Protein AF-E6VUB5-F1 (afdb_monomer)

Solvent-accessible surface area (backbone atoms only — not comparable to full-atom values): 6070 Å² total; per-residue (Å²): 105,63,70,61,14,60,69,63,74,47,58,49,70,58,50,49,31,36,76,72,63,78,34,78,81,52,71,70,54,55,54,42,45,31,68,71,66,68,34,42,64,52,24,74,76,71,74,45,76,59,69,78,74,80,87,64,53,74,66,55,45,51,53,54,51,52,53,74,72,48,56,69,73,58,40,50,52,50,54,56,51,51,54,57,58,73,69,52,78,75,84,72,77,92,75,79,90,130

InterPro domains:
  IPR010982 Lambda repressor-like, DNA-binding domain superfamily [G3DSA:1.10.260.40] (1-52)
  IPR010982 Lambda repressor-like, DNA-binding domain superfamily [SSF47413] (2-53)

Nearest PDB structures (foldseek):
  2eby-assembly1_B  TM=5.684E-01  e=7.256E-01  Escherichia coli
  5d4z-assembly6_Y  TM=4.713E-01  e=2.799E-01  Salmonella phage SPC32H
  2lyj-assembly1_A  TM=7.514E-01  e=2.425E+00  Enterococcus faecalis
  6b9r-assembly1_D  TM=8.410E-01  e=3.549E+00  Streptomyces albus
  6jq1-assembly1_A  TM=6.746E-01  e=2.276E+00  Deinococcus geothermalis DSM 11300

Secondary structure (DSSP, 8-state):
-HHHHHHTT--HHHHHHHHTTSSPPPHHHHHHHHHHH---HHHHHHS-SPPPPP---HHHHHHHHHHHHS-HHHHHHHHHHHHHHHTSPP--------

Foldseek 3Di:
DVVVCVLLVHDPVVVVCPVVVVDPQDPSNLVSCCVSQVADSCCVPPVDDDGRDDDDDPVRVVVVVCLVPDDPVVVVVVVVVVVVVVPDDDDPDPPDDD

Radius of gyration: 21.55 Å; Cα contacts (8 Å, |Δi|>4): 47; chains: 1; bounding box: 34×43×53 Å

Mean predicted aligned error: 9.88 Å

pLDDT: mean 87.66, std 12.51, range [39.38, 97.19]

Sequence (98 aa):
MAKVAQMLDEKESRVRSVVYGKQRVPEDFLIKFVQVFQVDANWLLLGVGEPPKPELTSVEAALLDNFRHCPTDEQDAIIKTSALLAQRPGKKNLKNAG

Organism: Pseudodesulfovibrio aespoeensis (strain ATCC 700646 / DSM 10631 / Aspo-2) (NCBI:txid643562)

Structure (mmCIF, N/CA/C/O backbone):
data_AF-E6VUB5-F1
#
_entry.id   AF-E6VUB5-F1
#
loop_
_atom_site.group_PDB
_atom_site.id
_atom_site.type_symbol
_atom_site.label_atom_id
_atom_site.label_alt_id
_atom_site.label_comp_id
_atom_site.label_asym_id
_a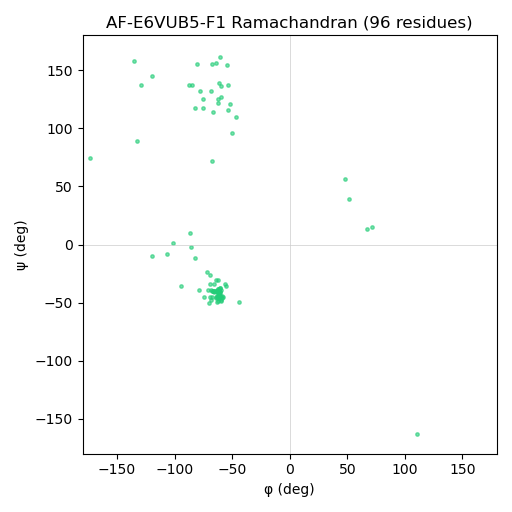tom_site.label_entity_id
_atom_site.label_seq_id
_atom_site.pdbx_PDB_ins_code
_atom_site.Cartn_x
_atom_site.Cartn_y
_atom_site.Cartn_z
_atom_site.occupancy
_atom_site.B_iso_or_equiv
_atom_site.auth_seq_id
_atom_site.auth_comp_id
_atom_site.auth_asym_id
_atom_site.auth_atom_id
_atom_site.pdbx_PDB_model_num
ATOM 1 N N . MET A 1 1 ? 12.479 8.600 -8.057 1.00 79.69 1 MET A N 1
ATOM 2 C CA . MET A 1 1 ? 12.097 7.762 -9.216 1.00 79.69 1 MET A CA 1
ATOM 3 C C . MET A 1 1 ? 13.075 6.613 -9.444 1.00 79.69 1 MET A C 1
ATOM 5 O O . MET A 1 1 ? 12.605 5.527 -9.741 1.00 79.69 1 MET A O 1
ATOM 9 N N . ALA A 1 2 ? 14.379 6.790 -9.194 1.00 86.75 2 ALA A N 1
ATOM 10 C CA . ALA A 1 2 ? 15.388 5.719 -9.246 1.00 86.75 2 ALA A CA 1
ATOM 11 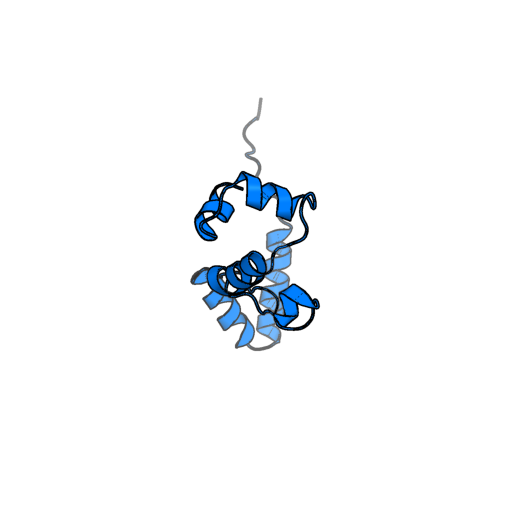C C . ALA A 1 2 ? 14.987 4.374 -8.593 1.00 86.75 2 ALA A C 1
ATOM 13 O O . ALA A 1 2 ? 15.072 3.347 -9.252 1.00 86.75 2 ALA A O 1
ATOM 14 N N . LYS A 1 3 ? 14.477 4.365 -7.348 1.00 90.31 3 LYS A N 1
ATOM 15 C CA . LYS A 1 3 ? 14.056 3.120 -6.665 1.00 90.31 3 LYS A CA 1
ATOM 16 C C . LYS A 1 3 ? 12.940 2.373 -7.411 1.00 90.31 3 LYS A C 1
ATOM 18 O O . LYS A 1 3 ? 13.015 1.167 -7.578 1.00 90.31 3 LYS A O 1
ATOM 23 N N . VAL A 1 4 ? 11.930 3.100 -7.895 1.00 88.50 4 VAL A N 1
ATOM 24 C CA . VAL A 1 4 ? 10.809 2.527 -8.664 1.00 88.50 4 VAL A CA 1
ATOM 25 C C . VAL A 1 4 ? 11.291 2.011 -10.019 1.00 88.50 4 VAL A C 1
ATOM 27 O O . VAL A 1 4 ? 10.893 0.936 -10.443 1.00 88.50 4 VAL A O 1
ATOM 30 N N . ALA A 1 5 ? 12.187 2.746 -10.679 1.00 92.81 5 ALA A N 1
ATOM 31 C CA . ALA A 1 5 ? 12.791 2.319 -11.936 1.00 92.81 5 ALA A CA 1
ATOM 32 C C . ALA A 1 5 ? 13.612 1.032 -11.775 1.00 92.81 5 ALA A C 1
ATOM 34 O O . ALA A 1 5 ? 13.492 0.132 -12.595 1.00 92.81 5 ALA A O 1
ATOM 35 N N . GLN A 1 6 ? 14.363 0.911 -10.679 1.00 93.75 6 GLN A N 1
ATOM 36 C CA . GLN A 1 6 ? 15.080 -0.314 -10.335 1.00 93.75 6 GLN A CA 1
ATOM 37 C C . GLN A 1 6 ? 14.126 -1.483 -10.055 1.00 93.75 6 GLN A C 1
ATOM 39 O O . GLN A 1 6 ? 14.345 -2.574 -10.564 1.00 93.75 6 GLN A O 1
ATOM 44 N N . MET A 1 7 ? 13.059 -1.261 -9.279 1.00 91.50 7 MET A N 1
ATOM 45 C CA . MET A 1 7 ? 12.057 -2.291 -8.967 1.00 91.50 7 MET A CA 1
ATOM 46 C C . MET A 1 7 ? 11.350 -2.825 -10.219 1.00 91.50 7 MET A C 1
ATOM 48 O O . MET A 1 7 ? 11.063 -4.012 -10.302 1.00 91.50 7 MET A O 1
ATOM 52 N N . LEU A 1 8 ? 11.081 -1.950 -11.190 1.00 91.88 8 LEU A N 1
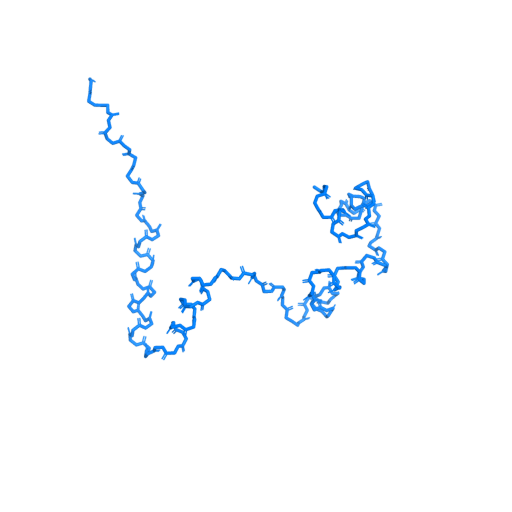ATOM 53 C CA . LEU A 1 8 ? 10.422 -2.300 -12.450 1.00 91.88 8 LEU A CA 1
ATOM 54 C C . LEU A 1 8 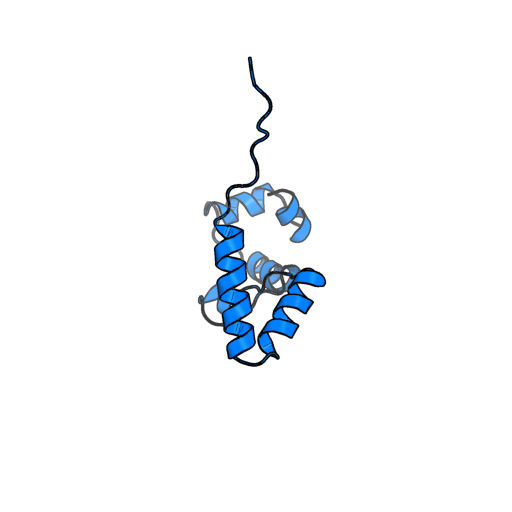? 11.389 -2.815 -13.528 1.00 91.88 8 LEU A C 1
ATOM 56 O O . LEU A 1 8 ? 10.933 -3.137 -14.626 1.00 91.88 8 LEU A O 1
ATOM 60 N N . ASP A 1 9 ? 12.696 -2.851 -13.249 1.00 93.25 9 ASP A N 1
ATOM 61 C CA . ASP A 1 9 ? 13.748 -3.096 -14.242 1.00 93.25 9 ASP A CA 1
ATOM 62 C C . ASP A 1 9 ? 13.559 -2.218 -15.499 1.00 93.25 9 ASP A C 1
ATOM 64 O O . ASP A 1 9 ? 13.346 -2.684 -16.620 1.00 93.25 9 ASP A O 1
ATOM 68 N N . GLU A 1 10 ? 13.504 -0.900 -15.285 1.00 94.06 10 GLU A N 1
ATOM 69 C CA . GLU A 1 10 ? 13.227 0.102 -16.315 1.00 94.06 10 GLU A CA 1
ATOM 70 C C . GLU A 1 10 ? 14.168 1.302 -16.247 1.00 94.06 10 GLU A C 1
ATOM 72 O O . GLU A 1 10 ? 14.716 1.668 -15.205 1.00 94.06 10 GLU A O 1
ATOM 77 N N . LYS A 1 11 ? 14.292 2.009 -17.376 1.00 94.62 11 LYS A N 1
ATOM 78 C CA . LYS A 1 11 ? 15.007 3.292 -17.408 1.00 94.62 11 LYS A CA 1
ATOM 79 C C . LYS A 1 11 ? 14.222 4.345 -16.629 1.00 94.62 11 LYS A C 1
ATOM 81 O O . LYS A 1 11 ? 13.040 4.571 -16.890 1.00 94.62 11 LYS A O 1
ATOM 86 N N . GLU A 1 12 ? 14.901 5.087 -15.753 1.00 94.69 12 GLU A N 1
ATOM 87 C CA . GLU A 1 12 ? 14.264 6.144 -14.953 1.00 94.69 12 GLU A CA 1
ATOM 88 C C . GLU A 1 12 ? 13.559 7.200 -15.822 1.00 94.69 12 GLU A C 1
ATOM 90 O O . GLU A 1 12 ? 12.496 7.701 -15.454 1.00 94.69 12 GLU A O 1
ATOM 95 N N . SER A 1 13 ? 14.105 7.506 -17.003 1.00 94.19 13 SER A N 1
ATOM 96 C CA . SER A 1 13 ? 13.479 8.415 -17.968 1.00 94.19 13 SER A CA 1
ATOM 97 C C . SER A 1 13 ? 12.122 7.912 -18.463 1.00 94.19 13 SER A C 1
ATOM 99 O O . SER A 1 13 ? 11.187 8.704 -18.562 1.00 94.19 13 SER A O 1
ATOM 101 N N . ARG A 1 14 ? 11.985 6.606 -18.719 1.00 92.44 14 ARG A N 1
ATOM 102 C CA . ARG A 1 14 ? 10.733 5.991 -19.175 1.00 92.44 14 ARG A CA 1
ATOM 103 C C . ARG A 1 14 ? 9.686 6.003 -18.066 1.00 92.44 14 ARG A C 1
ATOM 105 O O . ARG A 1 14 ? 8.568 6.450 -18.301 1.00 92.44 14 ARG A O 1
ATOM 112 N N . VAL A 1 15 ? 10.075 5.638 -16.842 1.00 92.62 15 VAL A N 1
ATOM 113 C CA . VAL A 1 15 ? 9.191 5.722 -15.665 1.00 92.62 15 VAL A CA 1
ATOM 114 C C . VAL A 1 15 ? 8.697 7.152 -15.453 1.00 92.62 15 VAL A C 1
ATOM 116 O O . VAL A 1 15 ? 7.502 7.368 -15.275 1.00 92.62 15 VAL A O 1
ATOM 119 N N . ARG A 1 16 ? 9.585 8.151 -15.541 1.00 94.31 16 ARG A N 1
ATOM 120 C CA . ARG A 1 16 ? 9.190 9.566 -15.443 1.00 94.31 16 ARG A CA 1
ATOM 121 C C . ARG A 1 16 ? 8.208 9.969 -16.542 1.00 94.31 16 ARG A C 1
ATOM 123 O O . ARG A 1 16 ? 7.234 10.648 -16.238 1.00 94.31 16 ARG A O 1
ATOM 130 N N . SER A 1 17 ? 8.435 9.572 -17.794 1.00 93.62 17 SER A N 1
ATOM 131 C CA . SER A 1 17 ? 7.515 9.903 -18.892 1.00 93.62 17 SER A CA 1
ATOM 132 C C . SER A 1 17 ? 6.111 9.351 -18.659 1.00 93.62 17 SER A C 1
ATOM 134 O O . SER A 1 17 ? 5.140 10.054 -18.932 1.00 93.62 17 SER A O 1
ATOM 136 N N . VAL A 1 18 ? 6.005 8.139 -18.110 1.00 91.75 18 VAL A N 1
ATOM 137 C CA . VAL A 1 18 ? 4.721 7.517 -17.768 1.00 91.75 18 VAL A CA 1
ATOM 138 C C . VAL A 1 18 ? 4.058 8.225 -16.580 1.00 91.75 18 VAL A C 1
ATOM 140 O O . VAL A 1 18 ? 2.912 8.647 -16.686 1.00 91.75 18 VAL A O 1
ATOM 143 N N . VAL A 1 19 ? 4.783 8.435 -15.475 1.00 88.62 19 VAL A N 1
ATOM 144 C CA . VAL A 1 19 ? 4.235 9.050 -14.247 1.00 88.62 19 VAL A CA 1
ATOM 145 C C . VAL A 1 19 ? 3.772 10.491 -14.472 1.00 88.62 19 VAL A C 1
ATOM 147 O O . VAL A 1 19 ? 2.736 10.894 -13.956 1.00 88.62 19 VAL A O 1
ATOM 150 N N . TYR A 1 20 ? 4.518 11.273 -15.253 1.00 92.19 20 TYR A N 1
ATOM 151 C CA . TYR A 1 20 ? 4.160 12.663 -15.554 1.00 92.19 20 TYR A CA 1
ATOM 152 C C . TYR A 1 20 ? 3.211 12.800 -16.754 1.00 92.19 20 TYR A C 1
ATOM 154 O O . TYR A 1 20 ? 3.023 13.909 -17.250 1.00 92.19 20 TYR A O 1
ATOM 162 N N . GLY A 1 21 ? 2.651 11.696 -17.260 1.00 88.19 21 GLY A N 1
ATOM 163 C CA . GLY A 1 21 ? 1.664 11.711 -18.343 1.00 88.19 21 GLY A CA 1
ATOM 164 C C . GLY A 1 21 ? 2.204 12.166 -19.703 1.00 88.19 21 GLY A C 1
ATOM 165 O O . GLY A 1 21 ? 1.422 12.423 -20.614 1.00 88.19 21 GLY A O 1
ATOM 166 N N . LYS A 1 22 ? 3.531 12.249 -19.876 1.00 92.62 22 LYS A N 1
ATOM 167 C CA . LYS A 1 22 ? 4.161 12.518 -21.183 1.00 92.62 22 LYS A CA 1
ATOM 168 C C . LYS A 1 22 ? 3.993 11.343 -22.144 1.00 92.62 22 LYS A C 1
ATOM 170 O O . LYS A 1 22 ? 4.038 11.526 -23.355 1.00 92.62 22 LYS A O 1
ATOM 175 N N . GLN A 1 23 ? 3.833 10.142 -21.599 1.00 90.81 23 GLN A N 1
ATOM 176 C CA . GLN A 1 23 ? 3.564 8.912 -22.325 1.00 90.81 23 GLN A CA 1
ATOM 177 C C . GLN A 1 23 ? 2.355 8.220 -21.690 1.00 90.81 23 GLN A C 1
ATOM 179 O O . GLN A 1 23 ? 2.271 8.121 -20.466 1.00 90.81 23 GLN A O 1
ATOM 184 N N . ARG A 1 24 ? 1.438 7.701 -22.516 1.00 90.06 24 ARG A N 1
ATOM 185 C CA . ARG A 1 24 ? 0.362 6.821 -22.037 1.00 90.06 24 ARG A CA 1
ATOM 186 C C . ARG A 1 24 ? 0.972 5.561 -21.423 1.00 90.06 24 ARG A C 1
ATOM 188 O O . ARG A 1 24 ? 1.919 5.023 -21.990 1.00 90.06 24 ARG A O 1
ATOM 195 N N . VAL A 1 25 ? 0.417 5.097 -20.303 1.00 90.12 25 VAL A N 1
ATOM 196 C CA . VAL A 1 25 ? 0.888 3.892 -19.604 1.00 90.12 25 VAL A CA 1
ATOM 197 C C . VAL A 1 25 ? 0.936 2.708 -20.581 1.00 90.12 25 VAL A C 1
ATOM 199 O O . VAL A 1 25 ? -0.111 2.333 -21.115 1.00 90.12 25 VAL A O 1
ATOM 202 N N . PRO A 1 26 ? 2.128 2.153 -20.856 1.00 91.44 26 PRO A N 1
ATOM 203 C CA . PRO A 1 26 ? 2.272 0.963 -21.686 1.00 91.44 26 PRO A CA 1
ATOM 204 C C . PRO A 1 26 ? 1.690 -0.284 -21.011 1.00 91.44 26 PRO A C 1
ATOM 206 O O . PRO A 1 26 ? 1.653 -0.367 -19.785 1.00 91.44 26 PRO A O 1
ATOM 209 N N . GLU A 1 27 ? 1.296 -1.283 -21.798 1.00 92.06 27 GLU A N 1
ATOM 210 C CA . GLU A 1 27 ? 0.769 -2.546 -21.263 1.00 92.06 27 GLU A CA 1
ATOM 211 C C . GLU A 1 27 ? 1.796 -3.292 -20.397 1.00 92.06 27 GLU A C 1
ATOM 213 O O . GLU A 1 27 ? 1.467 -3.768 -19.312 1.00 92.06 27 GLU A O 1
ATOM 218 N N . ASP A 1 28 ? 3.068 -3.310 -20.805 1.00 93.06 28 ASP A N 1
ATOM 219 C CA . ASP A 1 28 ? 4.144 -3.938 -20.034 1.00 93.06 28 ASP A CA 1
ATOM 220 C C . ASP A 1 28 ? 4.344 -3.276 -18.663 1.00 93.06 28 ASP A C 1
ATOM 222 O O . ASP A 1 28 ? 4.675 -3.952 -17.691 1.00 93.06 28 ASP A O 1
ATOM 226 N N . PHE A 1 29 ? 4.070 -1.974 -18.543 1.00 92.62 29 PHE A N 1
ATOM 227 C CA . PHE A 1 29 ? 4.083 -1.288 -17.250 1.00 92.62 29 PHE A CA 1
ATOM 228 C C . PHE A 1 29 ? 2.961 -1.777 -16.335 1.00 92.62 29 PHE A C 1
ATOM 230 O O . PHE A 1 29 ? 3.201 -1.970 -15.147 1.00 92.62 29 PHE A O 1
ATOM 237 N N . LEU A 1 30 ? 1.760 -2.014 -16.871 1.00 91.50 30 LEU A N 1
ATOM 238 C CA . LEU A 1 30 ? 0.637 -2.547 -16.094 1.00 91.50 30 LEU A CA 1
ATOM 239 C C . LEU A 1 30 ? 0.973 -3.931 -15.533 1.00 91.50 30 LEU A C 1
ATOM 241 O O . LEU A 1 30 ? 0.796 -4.167 -14.339 1.00 91.50 30 LEU A O 1
ATOM 245 N N . ILE A 1 31 ? 1.542 -4.807 -16.365 1.00 93.12 31 ILE A N 1
ATOM 246 C CA . ILE A 1 31 ? 1.987 -6.146 -15.951 1.00 93.12 31 ILE A CA 1
ATOM 247 C C . ILE A 1 31 ? 3.038 -6.039 -14.840 1.00 93.12 31 ILE A C 1
ATOM 249 O O . ILE A 1 31 ? 2.910 -6.690 -13.801 1.00 93.12 31 ILE A O 1
ATOM 253 N N . LYS A 1 32 ? 4.047 -5.178 -15.020 1.00 93.31 32 LYS A N 1
ATOM 254 C CA . LYS A 1 32 ? 5.094 -4.971 -14.013 1.00 93.31 32 LYS A CA 1
ATOM 255 C C . LYS A 1 32 ? 4.533 -4.417 -12.704 1.00 93.31 32 LYS A C 1
ATOM 257 O O . LYS A 1 32 ? 4.974 -4.848 -11.644 1.00 93.31 32 LYS A O 1
ATOM 262 N N . PHE A 1 33 ? 3.547 -3.518 -12.741 1.00 89.81 33 PHE A N 1
ATOM 263 C CA . PHE A 1 33 ? 2.917 -3.012 -11.519 1.00 89.81 33 PHE A CA 1
ATOM 264 C C . PHE A 1 33 ? 2.203 -4.116 -10.735 1.00 89.81 33 PHE A C 1
ATOM 266 O O . PHE A 1 33 ? 2.393 -4.218 -9.524 1.00 89.81 33 PHE A O 1
ATOM 273 N N . VAL A 1 34 ? 1.446 -4.970 -11.426 1.00 91.56 34 VAL A N 1
ATOM 274 C CA . VAL A 1 34 ? 0.757 -6.111 -10.808 1.00 91.56 34 VAL A CA 1
ATOM 275 C C . VAL A 1 34 ? 1.763 -7.090 -10.197 1.00 91.56 34 VAL A C 1
ATOM 277 O O . VAL A 1 34 ? 1.608 -7.493 -9.050 1.00 91.56 34 VAL A O 1
ATOM 280 N N . GLN A 1 35 ? 2.832 -7.439 -10.917 1.00 91.31 35 GLN A N 1
ATOM 281 C CA . GLN A 1 35 ? 3.801 -8.443 -10.462 1.00 91.31 35 GLN A CA 1
ATOM 282 C C . GLN A 1 35 ? 4.735 -7.941 -9.353 1.00 91.31 35 GLN A C 1
ATOM 284 O O . GLN A 1 35 ? 4.977 -8.652 -8.379 1.00 91.31 35 GLN A O 1
ATOM 289 N N . VAL A 1 36 ? 5.276 -6.730 -9.493 1.00 91.00 36 VAL A N 1
ATOM 290 C CA . VAL A 1 36 ? 6.300 -6.202 -8.578 1.00 91.00 36 VAL A CA 1
ATOM 291 C C . VAL A 1 36 ? 5.681 -5.697 -7.283 1.00 91.00 36 VAL A C 1
ATOM 293 O O . VAL A 1 36 ? 6.250 -5.903 -6.216 1.00 91.00 36 VAL A O 1
ATOM 296 N N . PHE A 1 37 ? 4.515 -5.055 -7.363 1.00 87.38 37 PHE A N 1
ATOM 297 C CA . PHE A 1 37 ? 3.850 -4.483 -6.192 1.00 87.38 37 PHE A CA 1
ATOM 298 C C . PHE A 1 37 ? 2.698 -5.343 -5.669 1.00 87.38 37 PHE A C 1
ATOM 300 O O . PHE A 1 37 ? 2.054 -4.937 -4.707 1.00 87.38 37 PHE A O 1
ATOM 307 N N . GLN A 1 38 ? 2.437 -6.505 -6.285 1.00 87.50 38 GLN A N 1
ATOM 308 C CA . GLN A 1 38 ? 1.345 -7.411 -5.904 1.00 87.50 38 GLN A CA 1
ATOM 309 C C . GLN A 1 38 ? -0.005 -6.673 -5.818 1.00 87.50 38 GLN A C 1
ATOM 311 O O . GLN A 1 38 ? -0.802 -6.882 -4.907 1.00 87.50 38 GLN A O 1
ATOM 316 N N . VAL A 1 39 ? -0.228 -5.752 -6.762 1.00 89.56 39 VAL A N 1
ATOM 317 C CA . VAL A 1 39 ? -1.421 -4.899 -6.818 1.00 89.56 39 VAL A CA 1
ATOM 318 C C . VAL A 1 39 ? -2.528 -5.618 -7.581 1.00 89.56 39 VAL A C 1
ATOM 320 O O . VAL A 1 39 ? -2.288 -6.183 -8.648 1.00 89.56 39 VAL A O 1
ATOM 323 N N . ASP A 1 40 ? -3.752 -5.544 -7.064 1.00 91.31 40 ASP A N 1
ATOM 324 C CA . ASP A 1 40 ? -4.948 -6.026 -7.750 1.00 91.31 40 ASP A CA 1
ATOM 325 C C . ASP A 1 40 ? -5.143 -5.296 -9.096 1.00 91.31 40 ASP A C 1
ATOM 327 O O . ASP A 1 40 ? -5.158 -4.063 -9.175 1.00 91.31 40 ASP A O 1
ATOM 331 N N . ALA A 1 41 ? -5.293 -6.066 -10.177 1.00 91.81 41 ALA A N 1
ATOM 332 C CA . ALA A 1 41 ? -5.415 -5.521 -11.526 1.00 91.81 41 ALA A CA 1
ATOM 333 C C . ALA A 1 41 ? -6.740 -4.771 -11.763 1.00 91.81 41 ALA A C 1
ATOM 335 O O . ALA A 1 41 ? -6.751 -3.776 -12.490 1.00 91.81 41 ALA A O 1
ATOM 336 N N . ASN A 1 42 ? -7.845 -5.203 -11.145 1.00 93.94 42 ASN A N 1
ATOM 337 C CA . ASN A 1 42 ? -9.114 -4.478 -11.217 1.00 93.94 42 ASN A CA 1
ATOM 338 C C . ASN A 1 42 ? -8.993 -3.141 -10.487 1.00 93.94 42 ASN A C 1
ATOM 340 O O . ASN A 1 42 ? -9.460 -2.123 -11.003 1.00 93.94 42 ASN A O 1
ATOM 344 N N . TRP A 1 43 ? -8.306 -3.115 -9.341 1.00 92.94 43 TRP A N 1
ATOM 345 C CA . TRP A 1 43 ? -8.089 -1.871 -8.611 1.00 92.94 43 TRP A CA 1
ATOM 346 C C . TRP A 1 43 ? -7.239 -0.911 -9.441 1.00 92.94 43 TRP A C 1
ATOM 348 O O . TRP A 1 43 ? -7.606 0.252 -9.606 1.00 92.94 43 TRP A O 1
ATOM 358 N N . LEU A 1 44 ? -6.155 -1.417 -10.037 1.00 90.06 44 LEU A N 1
ATOM 359 C CA . LEU A 1 44 ? -5.244 -0.629 -10.865 1.00 90.06 44 LEU A CA 1
ATOM 360 C C . LEU A 1 44 ? -5.935 -0.008 -12.090 1.00 90.06 44 LEU A C 1
ATOM 362 O O . LEU A 1 44 ? -5.630 1.129 -12.450 1.00 90.06 44 LEU A O 1
ATOM 366 N N . LEU A 1 45 ? -6.827 -0.751 -12.750 1.00 90.50 45 LEU A N 1
ATOM 367 C CA . LEU A 1 45 ? -7.414 -0.345 -14.033 1.00 90.50 45 LEU A CA 1
ATOM 368 C C . LEU A 1 45 ? -8.757 0.371 -13.901 1.00 90.50 45 LEU A C 1
ATOM 370 O O . LEU A 1 45 ? -9.056 1.264 -14.692 1.00 90.50 45 LEU A O 1
ATOM 374 N N . LEU A 1 46 ? -9.578 -0.043 -12.940 1.00 92.19 46 LEU A N 1
ATOM 375 C CA . LEU A 1 46 ? -10.982 0.351 -12.837 1.00 92.19 46 LEU A CA 1
ATOM 376 C C . LEU A 1 46 ? -11.292 1.077 -11.521 1.00 92.19 46 LEU A C 1
ATOM 378 O O . LEU A 1 46 ? -12.389 1.610 -11.369 1.00 92.19 46 LEU A O 1
ATOM 382 N N . GLY A 1 47 ? -10.356 1.094 -10.566 1.00 88.38 47 GLY A N 1
ATOM 383 C CA . GLY A 1 47 ? -10.573 1.660 -9.233 1.00 88.38 47 GLY A CA 1
ATOM 384 C C . GLY A 1 47 ? -11.510 0.829 -8.351 1.00 88.38 47 GLY A C 1
ATOM 385 O O . GLY A 1 47 ? -11.989 1.329 -7.335 1.00 88.38 47 GLY A O 1
ATOM 386 N N . VAL A 1 48 ? -11.783 -0.425 -8.723 1.00 90.12 48 VAL A N 1
ATOM 387 C CA . VAL A 1 48 ? -12.628 -1.365 -7.966 1.00 90.12 48 VAL A CA 1
ATOM 388 C C . VAL A 1 48 ? -11.816 -2.599 -7.584 1.00 90.12 48 VAL A C 1
ATOM 390 O O . VAL A 1 48 ? -10.986 -3.032 -8.366 1.00 90.12 48 VAL A O 1
ATOM 393 N N . GLY A 1 49 ? -12.058 -3.192 -6.418 1.00 87.81 49 GLY A N 1
ATOM 394 C CA . GLY A 1 49 ? -11.266 -4.326 -5.917 1.00 87.81 49 GLY A CA 1
ATOM 395 C C . GLY A 1 49 ? -10.405 -3.944 -4.716 1.00 87.81 49 GLY A C 1
ATOM 396 O O . GLY A 1 49 ? -10.673 -2.935 -4.057 1.00 87.81 49 GLY A O 1
ATOM 397 N N . GLU A 1 50 ? -9.401 -4.762 -4.400 1.00 86.94 50 GLU A N 1
ATOM 398 C CA . GLU A 1 50 ? -8.572 -4.543 -3.212 1.00 86.94 50 GLU A CA 1
ATOM 399 C C . GLU A 1 50 ? -7.468 -3.504 -3.478 1.00 86.94 50 GLU A C 1
ATOM 401 O O . GLU A 1 50 ? -6.584 -3.750 -4.301 1.00 86.94 50 GLU A O 1
ATOM 406 N N . PRO A 1 51 ? -7.460 -2.349 -2.784 1.00 85.69 51 PRO A N 1
ATOM 407 C CA . PRO A 1 51 ? -6.336 -1.427 -2.872 1.00 85.69 51 PRO A CA 1
ATOM 408 C C . PRO A 1 51 ? -5.060 -2.078 -2.321 1.00 85.69 51 PRO A C 1
ATOM 410 O O . PRO A 1 51 ? -5.147 -2.961 -1.459 1.00 85.69 51 PRO A O 1
ATOM 413 N N . PRO A 1 52 ? -3.868 -1.611 -2.742 1.00 82.31 52 PRO A N 1
ATOM 414 C CA . PRO A 1 52 ? -2.614 -2.049 -2.148 1.00 82.31 52 PRO A CA 1
ATOM 415 C C . PRO A 1 52 ? -2.668 -1.886 -0.628 1.00 82.31 52 PRO A C 1
ATOM 417 O O . PRO A 1 52 ? -2.883 -0.787 -0.107 1.00 82.31 52 PRO A O 1
ATOM 420 N N . LYS A 1 53 ? -2.494 -3.002 0.086 1.00 80.19 53 LYS A N 1
ATOM 421 C CA . LYS A 1 53 ? -2.454 -3.011 1.547 1.00 80.19 53 LYS A CA 1
ATOM 422 C C . LYS A 1 53 ? -1.074 -2.517 1.985 1.00 80.19 53 LYS A C 1
ATOM 424 O O . LYS A 1 53 ? -0.076 -2.990 1.444 1.00 80.19 53 LYS A O 1
ATOM 429 N N . PRO A 1 54 ? -0.989 -1.573 2.935 1.00 79.19 54 PRO A N 1
ATOM 430 C CA . PRO A 1 54 ? 0.300 -1.187 3.487 1.00 79.19 54 PRO A CA 1
ATOM 431 C C . PRO A 1 54 ? 0.969 -2.408 4.129 1.00 79.19 54 PRO A C 1
ATOM 433 O O . PRO A 1 54 ? 0.313 -3.181 4.831 1.00 79.19 54 PRO A O 1
ATOM 436 N N . GLU A 1 55 ? 2.269 -2.576 3.891 1.00 83.56 55 GLU A N 1
ATOM 437 C CA . GLU A 1 55 ? 3.066 -3.552 4.630 1.00 83.56 55 GLU A CA 1
ATOM 438 C C . GLU A 1 55 ? 3.150 -3.100 6.088 1.00 83.56 55 GLU A C 1
ATOM 440 O O . GLU A 1 55 ? 3.713 -2.048 6.393 1.00 83.56 55 GLU A O 1
ATOM 445 N N . LEU A 1 56 ? 2.554 -3.887 6.981 1.00 88.69 56 LEU A N 1
ATOM 446 C CA . LEU A 1 56 ? 2.624 -3.650 8.415 1.00 88.69 56 LEU A CA 1
ATOM 447 C C . LEU A 1 56 ? 3.908 -4.266 8.965 1.00 88.69 56 LEU A C 1
ATOM 449 O O . LEU A 1 56 ? 4.258 -5.405 8.646 1.00 88.69 56 LEU A O 1
ATOM 453 N N . THR A 1 57 ? 4.587 -3.542 9.849 1.00 92.88 57 THR A N 1
ATOM 454 C CA . THR A 1 57 ? 5.612 -4.134 10.712 1.00 92.88 57 THR A CA 1
ATOM 455 C C . THR A 1 57 ? 4.996 -5.227 11.591 1.00 92.88 57 THR A C 1
ATOM 457 O O . THR A 1 57 ? 3.788 -5.254 11.827 1.00 92.88 57 THR A O 1
ATOM 460 N N . SER A 1 58 ? 5.823 -6.119 12.143 1.00 91.62 58 SER A N 1
ATOM 461 C CA . SER A 1 58 ? 5.348 -7.165 13.065 1.00 91.62 58 SER A CA 1
ATOM 462 C C . SER A 1 58 ? 4.582 -6.596 14.265 1.00 91.62 58 SER A C 1
ATOM 464 O O . SER A 1 58 ? 3.597 -7.184 14.705 1.00 91.62 58 SER A O 1
ATOM 466 N N . VAL A 1 59 ? 4.999 -5.427 14.760 1.00 94.50 59 VAL A N 1
ATOM 467 C CA . VAL A 1 59 ? 4.326 -4.721 15.857 1.00 94.50 59 VAL A CA 1
ATOM 468 C C . VAL A 1 59 ? 2.965 -4.190 15.415 1.00 94.50 59 VAL A C 1
ATOM 470 O O . VAL A 1 59 ? 1.979 -4.400 16.114 1.00 94.50 59 VAL A O 1
ATOM 473 N N . GLU A 1 60 ? 2.882 -3.533 14.258 1.00 94.38 60 GLU A N 1
ATOM 474 C CA . GLU A 1 60 ? 1.611 -3.018 13.734 1.00 94.38 60 GLU A CA 1
ATOM 475 C C . GLU A 1 60 ? 0.626 -4.146 13.420 1.00 94.38 60 GLU A C 1
ATOM 477 O O . GLU A 1 60 ? -0.558 -4.031 13.735 1.00 94.38 60 GLU A O 1
ATOM 482 N N . ALA A 1 61 ? 1.112 -5.255 12.859 1.00 93.06 61 ALA A N 1
ATOM 483 C CA . ALA A 1 61 ? 0.301 -6.435 12.593 1.00 93.06 61 ALA A CA 1
ATOM 484 C C . ALA A 1 61 ? -0.265 -7.031 13.890 1.00 93.06 61 ALA A C 1
ATOM 486 O O . ALA A 1 61 ? -1.464 -7.284 13.963 1.00 93.06 61 ALA A O 1
ATOM 487 N N . ALA A 1 62 ? 0.564 -7.186 14.929 1.00 94.38 62 ALA A N 1
ATOM 488 C CA . ALA A 1 62 ? 0.122 -7.689 16.230 1.00 94.38 62 ALA A CA 1
ATOM 489 C C . ALA A 1 62 ? -0.868 -6.737 16.921 1.00 94.38 62 ALA A C 1
ATOM 491 O O . ALA A 1 62 ? -1.855 -7.184 17.497 1.00 94.38 62 ALA A O 1
ATOM 492 N N . LEU A 1 63 ? -0.642 -5.421 16.848 1.00 94.62 63 LEU A N 1
ATOM 493 C CA . LEU A 1 63 ? -1.580 -4.430 17.383 1.00 94.62 63 LEU A CA 1
ATOM 494 C C . LEU A 1 63 ? -2.939 -4.507 16.684 1.00 94.62 63 LEU A C 1
ATOM 496 O O . LEU A 1 63 ? -3.970 -4.488 17.353 1.00 94.62 63 LEU A O 1
ATOM 500 N N . LEU A 1 64 ? -2.940 -4.610 15.354 1.00 94.69 64 LEU A N 1
ATOM 501 C CA . LEU A 1 64 ? -4.164 -4.736 14.569 1.00 94.69 64 LEU A CA 1
ATOM 502 C C . LEU A 1 64 ? -4.892 -6.054 14.858 1.00 94.69 64 LEU A C 1
ATOM 504 O O . LEU A 1 64 ? -6.117 -6.055 14.959 1.00 94.69 64 LEU A O 1
ATOM 508 N N . ASP A 1 65 ? -4.154 -7.155 14.994 1.00 94.94 65 ASP A N 1
ATOM 509 C CA . ASP A 1 65 ? -4.708 -8.465 15.334 1.00 94.94 65 ASP A CA 1
ATOM 510 C C . ASP A 1 65 ? -5.362 -8.455 16.720 1.00 94.94 65 ASP A C 1
ATOM 512 O O . ASP A 1 65 ? -6.538 -8.792 16.848 1.00 94.94 65 ASP A O 1
ATOM 516 N N . ASN A 1 66 ? -4.653 -7.950 17.733 1.00 94.94 66 ASN A N 1
ATOM 517 C CA . ASN A 1 66 ? -5.181 -7.812 19.088 1.00 94.94 66 ASN A CA 1
ATOM 518 C C . ASN A 1 66 ? -6.437 -6.932 19.118 1.00 94.94 66 ASN A C 1
ATOM 520 O O . ASN A 1 66 ? -7.429 -7.294 19.744 1.00 94.94 66 ASN A O 1
ATOM 524 N N . PHE A 1 67 ? -6.419 -5.800 18.408 1.00 96.44 67 PHE A N 1
ATOM 525 C CA . PHE A 1 67 ? -7.565 -4.895 18.329 1.00 96.44 67 PHE A CA 1
ATOM 526 C C . PHE A 1 67 ? -8.792 -5.556 17.685 1.00 96.44 67 PHE A C 1
ATOM 528 O O . PHE A 1 67 ? -9.914 -5.336 18.124 1.00 96.44 67 PHE A O 1
ATOM 535 N N . ARG A 1 68 ? -8.601 -6.383 16.651 1.00 95.50 68 ARG A N 1
ATOM 536 C CA . ARG A 1 68 ? -9.707 -7.065 15.957 1.00 95.50 68 ARG A CA 1
ATOM 537 C C . ARG A 1 68 ? -10.349 -8.180 16.779 1.00 95.50 68 ARG A C 1
ATOM 539 O O . ARG A 1 68 ? -11.499 -8.519 16.508 1.00 95.50 68 ARG A O 1
ATOM 546 N N . HIS A 1 69 ? -9.623 -8.748 17.738 1.00 96.44 69 HIS A N 1
ATOM 547 C CA . HIS A 1 69 ? -10.074 -9.895 18.525 1.00 96.44 69 HIS A CA 1
ATOM 548 C C . HIS A 1 69 ? -10.457 -9.553 19.970 1.00 96.44 69 HIS A C 1
ATOM 550 O O . HIS A 1 69 ? -11.000 -10.418 20.658 1.00 96.44 69 HIS A O 1
ATOM 556 N N . CYS A 1 70 ? -10.209 -8.329 20.447 1.00 94.25 70 CYS A N 1
ATOM 557 C CA . CYS A 1 70 ? -10.657 -7.919 21.775 1.00 94.25 70 CYS A CA 1
ATOM 558 C C . CYS A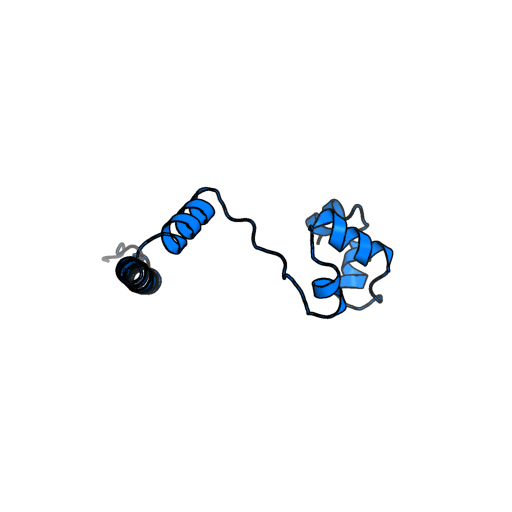 1 70 ? -12.145 -7.494 21.789 1.00 94.25 70 CYS A C 1
ATOM 560 O O . CYS A 1 70 ? -12.690 -7.109 20.747 1.00 94.25 70 CYS A O 1
ATOM 562 N N . PRO A 1 71 ? -12.825 -7.572 22.951 1.00 97.19 71 PRO A N 1
ATOM 563 C CA . PRO A 1 71 ? -14.189 -7.077 23.144 1.00 97.19 71 PRO A CA 1
ATOM 564 C C . PRO A 1 71 ? -14.379 -5.603 22.752 1.00 97.19 71 PRO A C 1
ATOM 566 O O . PRO A 1 71 ? -13.445 -4.802 22.778 1.00 97.19 71 PRO A O 1
ATOM 569 N N . THR A 1 72 ? -15.609 -5.218 22.403 1.00 95.19 72 THR A N 1
ATOM 570 C CA . THR A 1 72 ? -15.918 -3.870 21.890 1.00 95.19 72 THR A CA 1
ATOM 571 C C . THR A 1 72 ? -15.594 -2.747 22.882 1.00 95.19 72 THR A C 1
ATOM 573 O O . THR A 1 72 ? -15.096 -1.701 22.476 1.00 95.19 72 THR A O 1
ATOM 576 N N . ASP A 1 73 ? -15.816 -2.955 24.178 1.00 95.62 73 ASP A N 1
ATOM 577 C CA . ASP A 1 73 ? -15.480 -1.984 25.225 1.00 95.62 73 ASP A CA 1
ATOM 578 C C . ASP A 1 73 ? -13.962 -1.768 25.364 1.00 95.62 73 ASP A C 1
ATOM 580 O O . ASP A 1 73 ? -13.503 -0.643 25.588 1.00 95.62 73 ASP A O 1
ATOM 584 N N . GLU A 1 74 ? -13.161 -2.814 25.149 1.00 95.25 74 GLU A N 1
ATOM 585 C CA . GLU A 1 74 ? -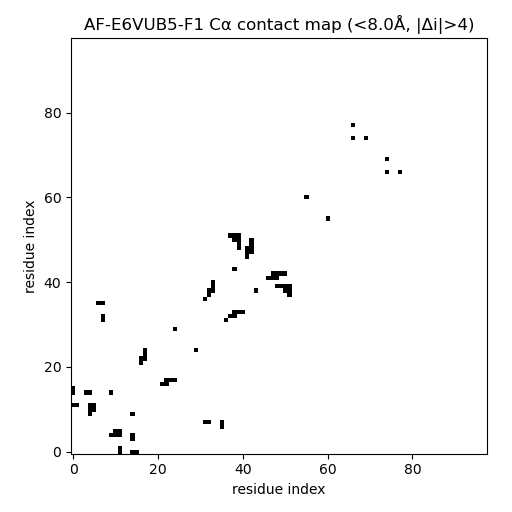11.700 -2.707 25.087 1.00 95.25 74 GLU A CA 1
ATOM 586 C C . GLU A 1 74 ? -11.228 -1.990 23.811 1.00 95.25 74 GLU A C 1
ATOM 588 O O . GLU A 1 74 ? -10.315 -1.158 23.871 1.00 95.25 74 GLU A O 1
ATOM 593 N N . GLN A 1 75 ? -11.872 -2.240 22.665 1.00 96.88 75 GLN A N 1
ATOM 594 C CA . GLN A 1 75 ? -11.605 -1.504 21.422 1.00 96.88 75 GLN A CA 1
ATOM 595 C C . GLN A 1 75 ? -11.842 0.001 21.603 1.00 96.88 75 GLN A C 1
ATOM 597 O O . GLN A 1 75 ? -10.986 0.813 21.234 1.00 96.88 75 GLN A O 1
ATOM 602 N N . ASP A 1 76 ? -12.956 0.383 22.232 1.00 96.88 76 ASP A N 1
ATOM 603 C CA . ASP A 1 76 ? -13.283 1.782 22.524 1.00 96.88 76 ASP A CA 1
ATOM 604 C C . ASP A 1 76 ? -12.223 2.441 23.419 1.00 96.88 76 ASP A C 1
ATOM 606 O O . ASP A 1 76 ? -11.803 3.583 23.178 1.00 96.88 76 ASP A O 1
ATOM 610 N N . ALA A 1 77 ? -11.732 1.717 24.429 1.00 96.19 77 ALA A N 1
ATOM 611 C CA . ALA A 1 77 ? -10.657 2.192 25.295 1.00 96.19 77 ALA A CA 1
ATOM 612 C C . ALA A 1 77 ? -9.352 2.433 24.514 1.00 96.19 77 ALA A C 1
ATOM 614 O O . ALA A 1 77 ? -8.693 3.463 24.721 1.00 96.19 77 ALA A O 1
ATOM 615 N N . ILE A 1 78 ? -8.997 1.535 23.588 1.00 94.81 78 ILE A N 1
ATOM 616 C CA . ILE A 1 78 ? -7.827 1.679 22.708 1.00 94.81 78 ILE A CA 1
ATOM 617 C C . ILE A 1 78 ? -7.978 2.911 21.808 1.00 94.81 78 ILE A C 1
ATOM 619 O O . ILE A 1 78 ? -7.061 3.735 21.761 1.00 94.81 78 ILE A O 1
ATOM 623 N N . ILE A 1 79 ? -9.128 3.084 21.146 1.00 95.62 79 ILE A N 1
ATOM 624 C CA . ILE A 1 79 ? -9.404 4.227 20.255 1.00 95.62 79 ILE A CA 1
ATOM 625 C C . ILE A 1 79 ? -9.298 5.547 21.020 1.00 95.62 79 ILE A C 1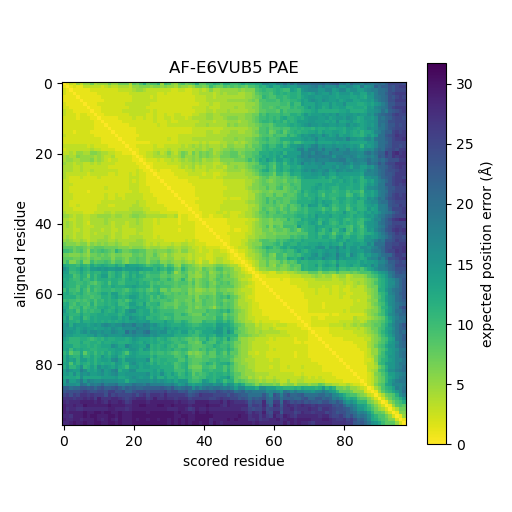
ATOM 627 O O . ILE A 1 79 ? -8.621 6.484 20.589 1.00 95.62 79 ILE A O 1
ATOM 631 N N . LYS A 1 80 ? -9.945 5.633 22.184 1.00 96.00 80 LYS A N 1
ATOM 632 C CA . LYS A 1 80 ? -9.939 6.854 22.995 1.00 96.00 80 LYS A CA 1
ATOM 633 C C . LYS A 1 80 ? -8.528 7.203 23.460 1.00 96.00 80 LYS A C 1
ATOM 635 O O . LYS A 1 80 ? -8.121 8.365 23.407 1.00 96.00 80 LYS A O 1
ATOM 640 N N . THR A 1 81 ? -7.776 6.200 23.904 1.00 94.44 81 THR A N 1
ATOM 641 C CA . THR A 1 81 ? -6.405 6.390 24.384 1.00 94.44 81 THR A CA 1
ATOM 642 C C . THR A 1 81 ? -5.472 6.799 23.247 1.00 94.44 81 THR A C 1
ATOM 644 O O . THR A 1 81 ? -4.710 7.755 23.406 1.00 94.44 81 THR A O 1
ATOM 647 N N . SER A 1 82 ? -5.554 6.144 22.084 1.00 92.75 82 SER A N 1
ATOM 648 C CA . SER A 1 82 ? -4.720 6.476 20.924 1.00 92.75 82 SER A CA 1
ATOM 649 C C . SER A 1 82 ? -4.976 7.907 20.437 1.00 92.75 82 SER A C 1
ATOM 651 O O . SER A 1 82 ? -4.021 8.658 20.224 1.00 92.75 82 SER A O 1
ATOM 653 N N . ALA A 1 83 ? -6.242 8.335 20.377 1.00 94.06 83 ALA A N 1
ATOM 654 C CA . ALA A 1 83 ? -6.621 9.693 19.996 1.00 94.06 83 ALA A CA 1
ATOM 655 C C . ALA A 1 83 ? -6.055 10.757 20.953 1.00 94.06 83 ALA A C 1
ATOM 657 O O . ALA A 1 83 ? -5.549 11.787 20.503 1.00 94.06 83 ALA A O 1
ATOM 658 N N . LEU A 1 84 ? -6.097 10.508 22.267 1.00 94.12 84 LEU A N 1
ATOM 659 C CA . LEU A 1 84 ? -5.526 11.413 23.272 1.00 94.12 84 LEU A CA 1
ATOM 660 C C . LEU A 1 84 ? -4.001 11.518 23.158 1.00 94.12 84 LEU A C 1
ATOM 662 O O . LEU A 1 84 ? -3.441 12.605 23.311 1.00 94.12 84 LEU A O 1
ATOM 666 N N . LEU A 1 85 ? -3.320 10.401 22.896 1.00 91.88 85 LEU A N 1
ATOM 667 C CA . LEU A 1 85 ? -1.866 10.380 22.734 1.00 91.88 85 LEU A CA 1
ATOM 668 C C . LEU A 1 85 ? -1.423 11.099 21.455 1.00 91.88 85 LEU A C 1
ATOM 670 O O . LEU A 1 85 ? -0.449 11.848 21.503 1.00 91.88 85 LEU A O 1
ATOM 674 N N . ALA A 1 86 ? -2.156 10.941 20.351 1.00 91.69 86 ALA A N 1
ATOM 675 C CA . ALA A 1 86 ? -1.853 11.597 19.078 1.00 91.69 86 ALA A CA 1
ATOM 676 C C . ALA A 1 86 ? -1.959 13.133 19.145 1.00 91.69 86 ALA A C 1
ATOM 678 O O . ALA A 1 86 ? -1.238 13.839 18.445 1.00 91.69 86 ALA A O 1
ATOM 679 N N . GLN A 1 87 ? -2.836 13.659 20.005 1.00 85.94 87 GLN A N 1
ATOM 680 C CA . GLN A 1 87 ? -3.038 15.101 20.180 1.00 85.94 87 GLN A CA 1
ATOM 681 C C . GLN A 1 87 ? -2.016 15.755 21.117 1.00 85.94 87 GLN A C 1
ATOM 683 O O . GLN A 1 87 ? -1.949 16.984 21.187 1.00 85.94 87 GLN A O 1
ATOM 688 N N . ARG A 1 88 ? -1.219 14.977 21.863 1.00 79.06 88 ARG A N 1
ATOM 689 C CA . ARG A 1 88 ? -0.230 15.547 22.782 1.00 79.06 88 ARG A CA 1
ATOM 690 C C . ARG A 1 88 ? 0.966 16.091 21.995 1.00 79.06 88 ARG A C 1
ATOM 692 O O . ARG A 1 88 ? 1.692 15.305 21.387 1.00 79.06 88 ARG A O 1
ATOM 699 N N . PRO A 1 89 ? 1.247 17.407 22.048 1.00 65.44 89 PRO A N 1
ATOM 700 C CA . PRO A 1 89 ? 2.471 17.934 21.469 1.00 65.44 89 PRO A CA 1
ATOM 701 C C . PRO A 1 89 ? 3.665 17.312 22.199 1.00 65.44 89 PRO A C 1
ATOM 703 O O . PRO A 1 89 ? 3.760 17.373 23.428 1.00 65.44 89 PRO A O 1
ATOM 706 N N . GLY A 1 90 ? 4.574 16.689 21.445 1.00 65.00 90 GLY A N 1
ATOM 707 C CA . GLY A 1 90 ? 5.824 16.168 21.994 1.00 65.00 90 GLY A CA 1
ATOM 708 C C . GLY A 1 90 ? 6.554 17.274 22.756 1.00 65.00 90 GLY A C 1
ATOM 709 O O . GLY A 1 90 ? 6.582 18.416 22.295 1.00 65.00 90 GLY A O 1
ATOM 710 N N . LYS A 1 91 ? 7.112 16.956 23.934 1.00 57.03 91 LYS A N 1
ATOM 711 C CA . LYS A 1 91 ? 7.883 17.894 24.768 1.00 57.03 91 LYS A CA 1
ATOM 712 C C . LYS A 1 91 ? 8.951 18.593 23.913 1.00 57.03 91 LYS A C 1
ATOM 714 O O . LYS A 1 91 ? 10.044 18.063 23.736 1.00 57.03 91 LYS A O 1
ATOM 719 N N . LYS A 1 92 ? 8.670 19.799 23.407 1.00 55.69 92 LYS A N 1
ATOM 720 C CA . LYS A 1 92 ? 9.726 20.727 22.995 1.00 55.69 92 LYS A CA 1
ATOM 721 C C . LYS A 1 92 ? 10.510 21.038 24.261 1.00 55.69 92 LYS A C 1
ATOM 723 O O . LYS A 1 92 ? 9.927 21.453 25.259 1.00 55.69 92 LYS A O 1
ATOM 728 N N . ASN A 1 93 ? 11.805 20.746 24.232 1.00 49.47 93 ASN A N 1
ATOM 729 C CA . ASN A 1 93 ? 12.719 20.954 25.344 1.00 49.47 93 ASN A CA 1
ATOM 730 C C . ASN A 1 93 ? 12.534 22.356 25.941 1.00 49.47 93 ASN A C 1
ATOM 732 O O . ASN A 1 93 ? 12.922 23.349 25.332 1.00 49.47 93 ASN A O 1
ATOM 736 N N . LEU A 1 94 ? 11.982 22.417 27.156 1.00 52.72 94 LEU A N 1
ATOM 737 C CA . LEU A 1 94 ? 12.118 23.543 28.077 1.00 52.72 94 LEU A CA 1
ATOM 738 C C . LEU A 1 94 ? 13.584 23.595 28.535 1.00 52.72 94 LEU A C 1
ATOM 740 O O . LEU A 1 94 ? 13.932 23.212 29.647 1.00 52.72 94 LEU A O 1
ATOM 744 N N . LYS A 1 95 ? 14.467 23.994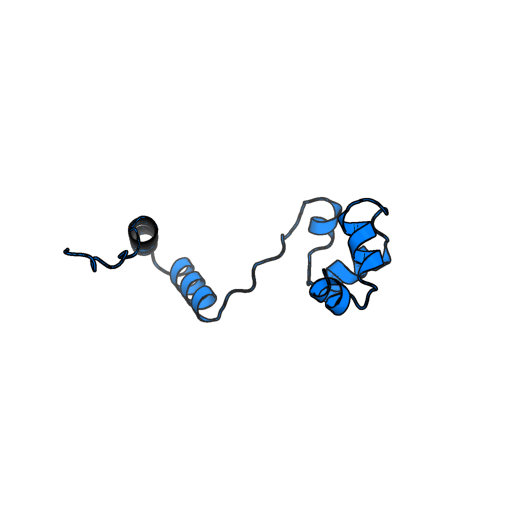 27.625 1.00 52.38 95 LYS A N 1
ATOM 745 C CA . LYS A 1 95 ? 15.804 24.494 27.926 1.00 52.38 95 LYS A CA 1
ATOM 746 C C . LYS A 1 95 ? 15.952 25.760 27.112 1.00 52.38 95 LYS A C 1
ATOM 748 O O . LYS A 1 95 ? 16.275 25.686 25.937 1.00 52.38 95 LYS A O 1
ATOM 753 N N . ASN A 1 96 ? 15.549 26.860 27.731 1.00 47.75 96 ASN A N 1
ATOM 754 C CA . ASN A 1 96 ? 16.143 28.189 27.637 1.00 47.75 96 ASN A CA 1
ATOM 755 C C . ASN A 1 96 ? 15.399 29.039 28.671 1.00 47.75 96 ASN A C 1
ATOM 757 O O . ASN A 1 96 ? 14.488 29.797 28.358 1.00 47.75 96 ASN A O 1
ATOM 761 N N . ALA A 1 97 ? 15.741 28.790 29.937 1.00 45.59 97 ALA A N 1
ATOM 762 C CA . ALA A 1 97 ? 15.754 29.849 30.927 1.00 45.59 97 ALA A CA 1
ATOM 763 C C . ALA A 1 97 ? 17.018 30.670 30.643 1.00 45.59 97 ALA A C 1
ATOM 765 O O . ALA A 1 97 ? 18.107 30.096 30.552 1.00 45.59 97 ALA A O 1
ATOM 766 N N . GLY A 1 98 ? 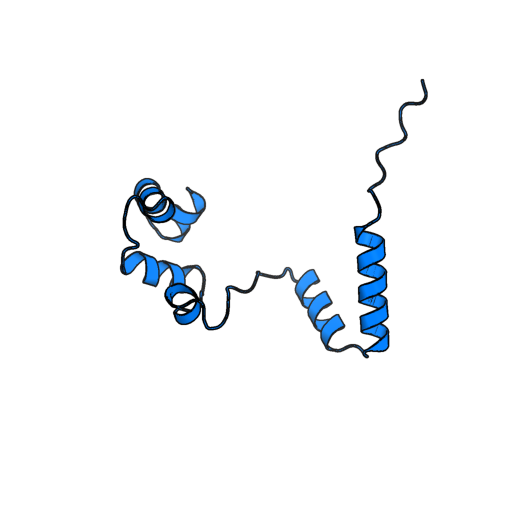16.837 31.969 30.447 1.00 39.38 98 GLY A N 1
ATOM 767 C CA . GLY A 1 98 ? 17.872 32.971 30.233 1.00 39.38 98 GLY A CA 1
ATOM 768 C C . GLY A 1 98 ? 17.216 34.333 30.269 1.00 39.38 98 GLY A C 1
ATOM 769 O O . GLY A 1 98 ? 16.420 34.586 29.340 1.00 39.38 98 GLY A O 1
#